Protein AF-A0A7X9KDT6-F1 (afdb_monomer_lite)

Radius of gyration: 14.3 Å; chains: 1; bounding box: 40×20×34 Å

Sequence (61 aa):
MDKMALMGADFSPILGPSGNIEFLFHLRKGGVPPAGLDEAFFGDLVEKAHRELVEVRDKKA

Structure (mmCIF, N/CA/C/O backbone):
data_AF-A0A7X9KDT6-F1
#
_entry.id   AF-A0A7X9KDT6-F1
#
loop_
_atom_site.group_PDB
_atom_site.id
_atom_site.type_symbol
_atom_site.label_atom_id
_atom_site.label_alt_id
_atom_site.label_comp_id
_atom_site.label_asym_id
_atom_site.label_entity_id
_atom_site.label_seq_id
_atom_site.pdbx_PDB_ins_code
_atom_site.Cartn_x
_atom_site.Cartn_y
_atom_site.Cartn_z
_atom_site.occupancy
_atom_site.B_iso_or_equiv
_atom_site.auth_seq_id
_atom_site.auth_comp_id
_atom_site.auth_asym_id
_atom_site.auth_atom_id
_atom_site.pdbx_PDB_model_num
ATOM 1 N N . MET A 1 1 ? 24.615 -9.834 -9.043 1.00 55.56 1 MET A N 1
ATOM 2 C CA . MET A 1 1 ? 23.402 -9.915 -8.203 1.00 55.56 1 MET A CA 1
ATOM 3 C C . MET A 1 1 ? 22.237 -9.459 -9.049 1.00 55.56 1 MET A C 1
ATOM 5 O O . MET A 1 1 ? 22.261 -8.325 -9.512 1.00 55.56 1 MET A O 1
ATOM 9 N N . ASP A 1 2 ? 21.266 -10.331 -9.292 1.00 75.62 2 ASP A N 1
ATOM 10 C CA . ASP A 1 2 ? 20.047 -9.929 -9.996 1.00 75.62 2 ASP A CA 1
ATOM 11 C C . ASP A 1 2 ? 19.233 -9.014 -9.070 1.00 75.62 2 ASP A C 1
ATOM 13 O O . ASP A 1 2 ? 18.991 -9.366 -7.914 1.00 75.62 2 ASP A O 1
ATOM 17 N N . LYS A 1 3 ? 18.856 -7.824 -9.550 1.00 89.44 3 LYS A N 1
ATOM 18 C CA . LYS A 1 3 ? 18.047 -6.862 -8.785 1.00 89.44 3 LYS A CA 1
ATOM 19 C C . LYS A 1 3 ? 16.602 -7.358 -8.674 1.00 89.44 3 LYS A C 1
ATOM 21 O O . LYS A 1 3 ? 16.115 -8.009 -9.593 1.00 89.44 3 LYS A O 1
ATOM 26 N N . MET A 1 4 ? 15.911 -7.037 -7.582 1.00 93.94 4 MET A N 1
ATOM 27 C CA . MET A 1 4 ? 14.462 -7.250 -7.482 1.00 93.94 4 MET A CA 1
ATOM 28 C C . MET A 1 4 ? 13.724 -6.110 -8.196 1.00 93.94 4 MET A C 1
ATOM 30 O O . MET A 1 4 ? 14.064 -4.946 -7.997 1.00 93.94 4 MET A O 1
ATOM 34 N N . ALA A 1 5 ? 12.725 -6.440 -9.009 1.00 94.31 5 ALA A N 1
ATOM 35 C CA . ALA A 1 5 ? 11.774 -5.504 -9.592 1.00 94.31 5 ALA A CA 1
ATOM 36 C C . ALA A 1 5 ? 10.462 -5.550 -8.800 1.00 94.31 5 ALA A C 1
ATOM 38 O O . ALA A 1 5 ? 9.964 -6.632 -8.475 1.00 94.31 5 ALA A O 1
ATOM 39 N N . LEU A 1 6 ? 9.904 -4.381 -8.492 1.00 94.81 6 LEU A N 1
ATOM 40 C CA . LEU A 1 6 ? 8.581 -4.274 -7.892 1.00 94.81 6 LEU A CA 1
ATOM 41 C C . LEU A 1 6 ? 7.524 -4.464 -8.980 1.00 94.81 6 LEU A C 1
ATOM 43 O O . LEU A 1 6 ? 7.511 -3.738 -9.969 1.00 94.81 6 LEU A O 1
ATOM 47 N N . MET A 1 7 ? 6.659 -5.453 -8.795 1.00 96.12 7 MET A N 1
ATOM 48 C CA . MET A 1 7 ? 5.637 -5.845 -9.765 1.00 96.12 7 MET A CA 1
ATOM 49 C C . MET A 1 7 ? 4.231 -5.414 -9.350 1.00 96.12 7 MET A C 1
ATOM 51 O O . MET A 1 7 ? 3.336 -5.385 -10.187 1.00 96.12 7 MET A O 1
ATOM 55 N N . GLY A 1 8 ? 4.030 -5.094 -8.075 1.00 97.19 8 GLY A N 1
ATOM 56 C CA . GLY A 1 8 ? 2.763 -4.605 -7.553 1.00 97.19 8 GLY A CA 1
ATOM 57 C C . GLY A 1 8 ? 2.843 -4.340 -6.058 1.00 97.19 8 GLY A C 1
ATOM 58 O O . GLY A 1 8 ? 3.748 -4.838 -5.380 1.00 97.19 8 GLY A O 1
ATOM 59 N N . ALA A 1 9 ? 1.881 -3.576 -5.560 1.00 98.06 9 ALA A N 1
ATOM 60 C CA . ALA A 1 9 ? 1.687 -3.346 -4.143 1.00 98.06 9 ALA A CA 1
ATOM 61 C C . ALA A 1 9 ? 0.201 -3.382 -3.794 1.00 98.06 9 ALA A C 1
ATOM 63 O O . ALA A 1 9 ? -0.637 -3.009 -4.612 1.00 98.06 9 ALA A O 1
ATOM 64 N N . ASP A 1 10 ? -0.092 -3.810 -2.576 1.00 98.25 10 ASP A N 1
ATOM 65 C CA . ASP A 1 10 ? -1.397 -3.666 -1.940 1.00 98.25 10 ASP A CA 1
ATOM 66 C C . ASP A 1 10 ? -1.199 -3.465 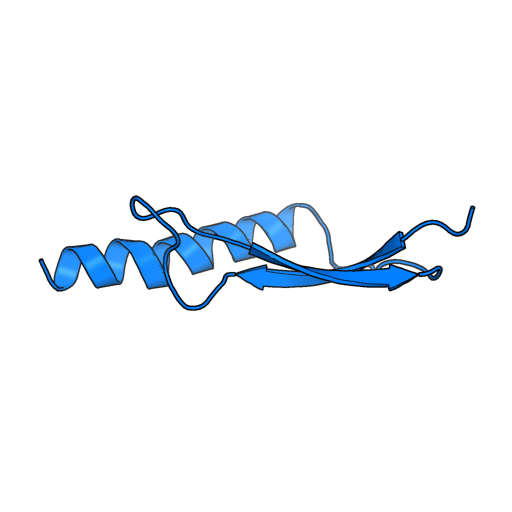-0.424 1.00 98.25 10 ASP A C 1
ATOM 68 O O . ASP A 1 10 ? -0.059 -3.448 0.054 1.00 98.25 10 ASP A O 1
ATOM 72 N N . PHE A 1 11 ? -2.272 -3.329 0.352 1.00 98.25 11 PHE A N 1
ATOM 73 C CA . PHE A 1 11 ? -2.219 -3.373 1.815 1.00 98.25 11 PHE A CA 1
ATOM 74 C C . PHE A 1 11 ? -2.768 -4.694 2.368 1.00 98.25 11 PHE A C 1
ATOM 76 O O . PHE A 1 11 ? -3.580 -5.379 1.748 1.00 98.25 11 PHE A O 1
ATOM 83 N N . SER A 1 12 ? -2.288 -5.083 3.548 1.00 97.44 12 SER A N 1
ATOM 84 C CA . SER A 1 12 ? -2.804 -6.234 4.286 1.00 97.44 12 SER A CA 1
ATOM 85 C C . SER A 1 12 ? -4.271 -5.995 4.662 1.00 97.44 12 SER A C 1
ATOM 87 O O . SER A 1 12 ? -4.590 -4.923 5.174 1.00 97.44 12 SER A O 1
ATOM 89 N N . PRO A 1 13 ? -5.175 -6.978 4.503 1.00 95.62 13 PRO A N 1
ATOM 90 C CA . PRO A 1 13 ? -6.591 -6.809 4.839 1.00 95.62 13 PRO A CA 1
ATOM 91 C C . PRO A 1 13 ? -6.855 -6.712 6.351 1.00 95.62 13 PRO A C 1
ATOM 93 O O . PRO A 1 13 ? -7.990 -6.481 6.766 1.00 95.62 13 PRO A O 1
ATOM 96 N N . ILE A 1 14 ? -5.832 -6.932 7.181 1.00 93.94 14 ILE A N 1
ATOM 97 C CA . ILE A 1 14 ? -5.903 -6.822 8.635 1.00 93.94 14 ILE A CA 1
ATOM 98 C C . ILE A 1 14 ? -4.810 -5.888 9.144 1.00 93.94 14 ILE A C 1
ATOM 100 O O . ILE A 1 14 ? -3.727 -5.797 8.566 1.00 93.94 14 ILE A O 1
ATOM 104 N N . LEU A 1 15 ? -5.096 -5.227 10.264 1.00 95.19 15 LEU A N 1
ATOM 105 C CA . LEU A 1 15 ? -4.093 -4.456 10.983 1.00 95.19 15 LEU A CA 1
ATOM 106 C C . LEU A 1 15 ? -3.074 -5.396 11.634 1.00 95.19 15 LEU A C 1
ATOM 108 O O . LEU A 1 15 ? -3.430 -6.438 12.190 1.00 95.19 15 LEU A O 1
ATOM 112 N N . GLY A 1 16 ? -1.816 -4.980 11.596 1.00 95.06 16 GLY A N 1
ATOM 113 C CA . GLY A 1 16 ? -0.735 -5.594 12.339 1.00 95.06 16 GLY A CA 1
ATOM 114 C C . GLY A 1 16 ? -0.799 -5.289 13.840 1.00 95.06 16 GLY A C 1
ATOM 115 O O . GLY A 1 16 ? -1.729 -4.636 14.339 1.00 95.06 16 GLY A O 1
ATOM 116 N N . PRO A 1 17 ? 0.224 -5.726 14.591 1.00 93.62 17 PRO A N 1
ATOM 117 C CA . PRO A 1 17 ? 0.349 -5.436 16.014 1.00 93.62 17 PRO A CA 1
ATOM 118 C C . PRO A 1 17 ? 0.232 -3.937 16.303 1.00 93.62 17 PRO A C 1
ATOM 120 O O . PRO A 1 17 ? 0.681 -3.104 15.516 1.00 93.62 17 PRO A O 1
ATOM 123 N N . SER A 1 18 ? -0.384 -3.593 17.435 1.00 93.31 18 SER A N 1
ATOM 124 C CA . SER A 1 18 ? -0.636 -2.202 17.851 1.00 93.31 18 SER A CA 1
ATOM 125 C C . SER A 1 18 ? -1.479 -1.373 16.870 1.00 93.31 18 SER A C 1
ATOM 127 O O . SER A 1 18 ? -1.515 -0.151 16.977 1.00 93.31 18 SER A O 1
ATOM 129 N N . GLY A 1 19 ? -2.184 -2.019 15.935 1.00 92.06 19 GLY A N 1
ATOM 130 C CA . GLY A 1 19 ? -3.057 -1.338 14.982 1.00 92.06 19 GLY A CA 1
ATOM 131 C C . GLY A 1 19 ? -2.326 -0.723 13.788 1.00 92.06 19 GLY A C 1
ATOM 132 O O . GLY A 1 19 ? -2.861 0.203 13.182 1.00 92.06 19 GLY A O 1
ATOM 133 N N . ASN A 1 20 ? -1.125 -1.204 13.456 1.00 96.50 20 ASN A N 1
ATOM 134 C CA . ASN A 1 20 ? -0.377 -0.727 12.294 1.00 96.50 20 ASN A CA 1
ATOM 135 C C . ASN A 1 20 ? -1.026 -1.184 10.979 1.00 96.50 20 ASN A C 1
ATOM 137 O O . ASN A 1 20 ? -1.442 -2.333 10.855 1.00 96.50 20 ASN A O 1
ATOM 141 N N . ILE A 1 21 ? -1.069 -0.305 9.977 1.00 97.25 21 ILE A N 1
ATOM 142 C CA . ILE A 1 21 ? -1.339 -0.718 8.594 1.00 97.25 21 ILE A CA 1
ATOM 143 C C . ILE A 1 21 ? -0.064 -1.363 8.043 1.00 97.25 21 ILE A C 1
ATOM 145 O O . ILE A 1 21 ? 1.025 -0.805 8.174 1.00 97.25 21 ILE A O 1
ATOM 149 N N . GLU A 1 22 ? -0.201 -2.529 7.419 1.00 97.94 22 GLU A N 1
ATOM 150 C CA . GLU A 1 22 ? 0.901 -3.254 6.786 1.00 97.94 22 GLU A CA 1
ATOM 151 C C . GLU A 1 22 ? 0.688 -3.325 5.271 1.00 97.94 22 GLU A C 1
ATOM 153 O O . GLU A 1 22 ? -0.448 -3.387 4.801 1.00 97.94 22 GLU A O 1
ATOM 158 N N . PHE A 1 23 ? 1.780 -3.338 4.503 1.00 98.19 23 PHE A N 1
ATOM 159 C CA . PHE A 1 23 ? 1.748 -3.366 3.040 1.00 98.19 23 PHE A CA 1
ATOM 160 C C . PHE A 1 23 ? 2.334 -4.662 2.485 1.00 98.19 23 PHE A C 1
ATOM 162 O O . PHE A 1 23 ? 3.254 -5.252 3.052 1.00 98.19 23 PHE A O 1
ATOM 169 N N . LEU A 1 24 ? 1.800 -5.088 1.346 1.00 98.38 24 LEU A N 1
ATOM 170 C CA . LEU A 1 24 ? 2.193 -6.287 0.624 1.00 98.38 24 LEU A CA 1
ATOM 171 C C . LEU A 1 24 ? 2.851 -5.875 -0.691 1.00 98.38 24 LEU A C 1
ATOM 173 O O . LEU A 1 24 ? 2.222 -5.234 -1.528 1.00 98.38 24 LEU A O 1
ATOM 177 N N . PHE A 1 25 ? 4.106 -6.273 -0.900 1.00 97.31 25 PHE A N 1
ATOM 178 C CA . PHE A 1 25 ? 4.822 -6.019 -2.150 1.00 97.31 25 PHE A CA 1
ATOM 179 C C . PHE A 1 25 ? 5.068 -7.310 -2.923 1.00 97.31 25 PHE A C 1
ATOM 181 O O . PHE A 1 25 ? 5.696 -8.248 -2.432 1.00 97.31 25 PHE A O 1
ATOM 188 N N . HIS A 1 26 ? 4.622 -7.332 -4.177 1.00 97.19 26 HIS A N 1
ATOM 189 C CA . HIS A 1 26 ? 4.955 -8.388 -5.119 1.00 97.19 26 HIS A CA 1
ATOM 190 C C . HIS A 1 26 ? 6.298 -8.057 -5.771 1.00 97.19 26 HIS A C 1
ATOM 192 O O . HIS A 1 26 ? 6.400 -7.147 -6.594 1.00 97.19 26 HIS A O 1
ATOM 198 N N . LEU A 1 27 ? 7.338 -8.805 -5.407 1.00 96.12 27 LEU A N 1
ATOM 199 C CA . LEU A 1 27 ? 8.685 -8.648 -5.950 1.00 96.12 27 LEU A CA 1
ATOM 200 C C . LEU A 1 27 ? 9.013 -9.787 -6.914 1.00 96.12 27 LEU A C 1
ATOM 202 O O . LEU A 1 27 ? 8.718 -10.951 -6.643 1.00 96.12 27 LEU A O 1
ATOM 206 N N . ARG A 1 28 ? 9.696 -9.462 -8.011 1.00 95.19 28 ARG A N 1
ATOM 207 C CA . ARG A 1 28 ? 10.252 -10.439 -8.950 1.00 95.19 28 ARG A CA 1
ATOM 208 C C . ARG A 1 28 ? 11.760 -10.277 -9.036 1.00 95.19 28 ARG A C 1
ATOM 210 O O . ARG A 1 28 ? 12.271 -9.171 -9.156 1.00 95.19 28 ARG A O 1
ATOM 217 N N . LYS A 1 29 ? 12.486 -11.392 -9.015 1.00 95.56 29 LYS A N 1
ATOM 218 C CA . LYS A 1 29 ? 13.926 -11.395 -9.280 1.00 95.56 29 LYS A CA 1
ATOM 219 C C . LYS A 1 29 ? 14.171 -11.090 -10.765 1.00 95.56 29 LYS A C 1
ATOM 221 O O . LYS A 1 29 ? 13.753 -11.862 -11.627 1.00 95.56 29 LYS A O 1
ATOM 226 N N . GLY A 1 30 ? 14.849 -9.981 -11.051 1.00 90.38 30 GLY A N 1
ATOM 227 C CA . GLY A 1 30 ? 14.985 -9.415 -12.394 1.00 90.38 30 GLY A CA 1
ATOM 228 C C . GLY A 1 30 ? 13.676 -8.825 -12.940 1.00 90.38 30 GLY A C 1
ATOM 229 O O . GLY A 1 30 ? 12.608 -8.979 -12.352 1.00 90.38 30 GLY A O 1
ATOM 230 N N . GLY A 1 31 ? 13.753 -8.166 -14.099 1.00 88.38 31 GLY A N 1
ATOM 231 C CA . GLY A 1 31 ? 12.599 -7.572 -14.787 1.00 88.38 31 GLY A CA 1
ATOM 232 C C . GLY A 1 31 ? 12.542 -6.044 -14.715 1.00 88.38 31 GLY A C 1
ATOM 233 O O . GLY A 1 31 ? 13.424 -5.401 -14.148 1.00 88.38 31 GLY A O 1
ATOM 234 N N . VAL A 1 32 ? 11.505 -5.477 -15.335 1.00 89.44 32 VAL A N 1
ATOM 235 C CA . VAL A 1 32 ? 11.225 -4.034 -15.364 1.00 89.44 32 VAL A CA 1
ATOM 236 C C . VAL A 1 32 ? 9.926 -3.790 -14.590 1.00 89.44 32 VAL A C 1
ATOM 238 O O . VAL A 1 32 ? 8.941 -4.477 -14.882 1.00 89.44 32 VAL A O 1
ATOM 241 N N . PRO A 1 33 ? 9.907 -2.867 -13.610 1.00 90.06 33 PRO A N 1
ATOM 242 C CA . PRO A 1 33 ? 8.682 -2.494 -12.913 1.00 90.06 33 PRO A CA 1
ATOM 243 C C . PRO A 1 33 ? 7.597 -2.007 -13.886 1.00 90.06 33 PRO A C 1
ATOM 245 O O . PRO A 1 33 ? 7.924 -1.364 -14.888 1.00 90.06 33 PRO A O 1
ATOM 248 N N . PRO A 1 34 ? 6.310 -2.273 -13.613 1.00 91.75 34 PRO A N 1
ATOM 249 C CA . PRO A 1 34 ? 5.216 -1.663 -14.357 1.00 91.75 34 PRO A CA 1
ATOM 250 C C . PRO A 1 34 ? 5.294 -0.132 -14.309 1.00 91.75 34 PRO A C 1
ATOM 252 O O . PRO A 1 34 ? 5.561 0.444 -13.257 1.00 91.75 34 PRO A O 1
ATOM 255 N N . ALA A 1 35 ? 5.004 0.529 -15.433 1.00 86.81 35 ALA A N 1
ATOM 256 C CA . ALA A 1 35 ? 5.096 1.988 -15.549 1.00 86.81 35 ALA A CA 1
ATOM 257 C C . ALA A 1 35 ? 4.148 2.763 -14.608 1.00 86.81 35 ALA A C 1
ATOM 259 O O . ALA A 1 35 ? 4.394 3.932 -14.350 1.00 86.81 35 ALA A O 1
ATOM 260 N N . GLY A 1 36 ? 3.087 2.122 -14.105 1.00 88.12 36 GLY A N 1
ATOM 261 C CA . GLY A 1 36 ? 2.080 2.737 -13.229 1.00 88.12 36 GLY A CA 1
ATOM 262 C C . GLY A 1 36 ? 2.309 2.543 -11.728 1.00 88.12 36 GLY A C 1
ATOM 263 O O . GLY A 1 36 ? 1.402 2.815 -10.955 1.00 88.12 36 GLY A O 1
ATOM 264 N N . LEU A 1 37 ? 3.469 2.030 -11.304 1.00 92.38 37 LEU A N 1
ATOM 265 C CA . LEU A 1 37 ? 3.855 2.008 -9.886 1.00 92.38 37 LEU A CA 1
ATOM 266 C C . LEU A 1 37 ? 4.643 3.274 -9.544 1.00 92.38 37 LEU A C 1
ATOM 268 O O . LEU A 1 37 ? 5.845 3.221 -9.276 1.00 92.38 37 LEU A O 1
ATOM 272 N N . ASP A 1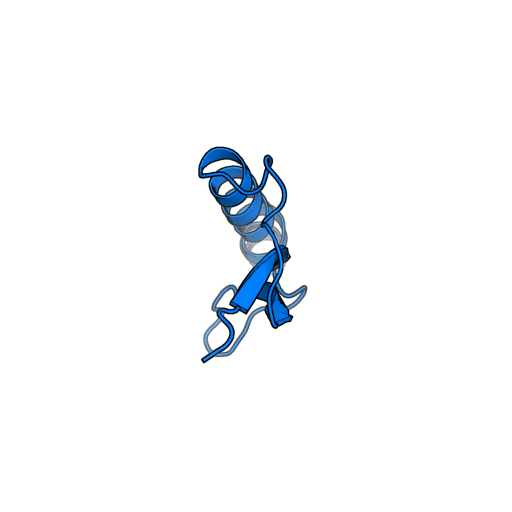 38 ? 3.964 4.412 -9.623 1.00 94.00 38 ASP A N 1
ATOM 273 C CA . ASP A 1 38 ? 4.506 5.735 -9.329 1.00 94.00 38 ASP A CA 1
ATOM 274 C C . ASP A 1 38 ? 4.017 6.267 -7.971 1.00 94.00 38 ASP A C 1
ATOM 276 O O . ASP A 1 38 ? 3.311 5.592 -7.222 1.00 94.00 38 ASP A O 1
ATOM 280 N N . GLU A 1 39 ? 4.438 7.482 -7.621 1.00 94.75 39 GLU A N 1
ATOM 281 C CA . GLU A 1 39 ? 4.085 8.119 -6.349 1.00 94.75 39 GLU A CA 1
ATOM 282 C C . GLU A 1 39 ? 2.570 8.306 -6.179 1.00 94.75 39 GLU A C 1
ATOM 284 O O . GLU A 1 39 ? 2.061 8.112 -5.075 1.00 94.75 39 GLU A O 1
ATOM 289 N N . ALA A 1 40 ? 1.844 8.605 -7.262 1.00 97.00 40 ALA A N 1
ATOM 290 C CA . ALA A 1 40 ? 0.392 8.760 -7.225 1.00 97.00 40 ALA A CA 1
ATOM 291 C C . ALA A 1 40 ? -0.294 7.437 -6.862 1.00 97.00 40 ALA A C 1
ATOM 293 O O . ALA A 1 40 ? -1.132 7.405 -5.964 1.00 97.00 40 ALA A O 1
ATOM 294 N N . PHE A 1 41 ? 0.134 6.329 -7.475 1.00 97.31 41 PHE A N 1
ATOM 295 C CA . PHE A 1 41 ? -0.358 4.999 -7.127 1.00 97.31 41 PHE A CA 1
ATOM 296 C C . PHE A 1 41 ? -0.133 4.655 -5.643 1.00 97.31 41 PHE A C 1
ATOM 298 O O . PHE A 1 41 ? -1.033 4.125 -4.988 1.00 97.31 41 PHE A O 1
ATOM 305 N N . PHE A 1 42 ? 1.047 4.955 -5.085 1.00 97.62 42 PHE A N 1
ATOM 306 C CA . PHE A 1 42 ? 1.302 4.701 -3.661 1.00 97.62 42 PHE A CA 1
ATOM 307 C C . PHE A 1 42 ? 0.486 5.617 -2.746 1.00 97.62 42 PHE A C 1
ATOM 309 O O . PHE A 1 42 ? 0.036 5.155 -1.697 1.00 97.62 42 PHE A O 1
ATOM 316 N N . GLY A 1 43 ? 0.267 6.874 -3.138 1.00 98.19 43 GLY A N 1
ATOM 317 C CA . GLY A 1 43 ? -0.633 7.788 -2.436 1.00 98.19 43 GLY A CA 1
ATOM 318 C C . GLY A 1 43 ? -2.045 7.213 -2.334 1.00 98.19 43 GLY A C 1
ATOM 319 O O . GLY A 1 43 ? -2.543 7.001 -1.226 1.00 98.19 43 GLY A O 1
ATOM 320 N N . ASP A 1 44 ? -2.632 6.840 -3.474 1.00 98.25 44 ASP A N 1
ATOM 321 C CA . ASP A 1 44 ? -3.964 6.228 -3.548 1.00 98.25 44 ASP A CA 1
ATOM 322 C C . ASP A 1 44 ? -4.053 4.935 -2.719 1.00 98.25 44 ASP A C 1
ATOM 324 O O . ASP A 1 44 ? -5.058 4.673 -2.046 1.00 98.25 44 ASP A O 1
ATOM 328 N N . LEU A 1 45 ? -2.995 4.116 -2.741 1.00 98.25 45 LEU A N 1
ATOM 329 C CA . LEU A 1 45 ? -2.922 2.873 -1.977 1.00 98.25 45 LEU A CA 1
ATOM 330 C C . LEU A 1 45 ? -2.961 3.127 -0.463 1.00 98.25 45 LEU A C 1
ATOM 332 O O . LEU A 1 45 ? -3.711 2.465 0.259 1.00 98.25 45 LEU A O 1
ATOM 336 N N . VAL A 1 46 ? -2.164 4.083 0.018 1.00 97.94 46 VAL A N 1
ATOM 337 C CA . VAL A 1 46 ? -2.109 4.458 1.438 1.00 97.94 46 VAL A CA 1
ATOM 338 C C . VAL A 1 46 ? -3.446 5.051 1.883 1.00 97.94 46 VAL A C 1
ATOM 340 O O . VAL A 1 46 ? -3.985 4.641 2.913 1.00 97.94 46 VAL A O 1
ATOM 343 N N . GLU A 1 47 ? -4.029 5.956 1.095 1.00 98.00 47 GLU A N 1
ATOM 344 C CA . GLU A 1 47 ? -5.340 6.543 1.389 1.00 98.00 47 GLU A CA 1
ATOM 345 C C . GLU A 1 47 ? -6.441 5.481 1.468 1.00 98.00 47 GLU A C 1
ATOM 347 O O . GLU A 1 47 ? -7.271 5.491 2.385 1.00 98.00 47 GLU A O 1
ATOM 352 N N . LYS A 1 48 ? -6.440 4.521 0.536 1.00 97.69 48 LYS A N 1
ATOM 353 C CA . LYS A 1 48 ? -7.384 3.401 0.549 1.00 97.69 48 LYS A CA 1
ATOM 354 C C . LYS A 1 48 ? -7.236 2.550 1.814 1.00 97.69 48 LYS A C 1
ATOM 356 O O . LYS A 1 48 ? -8.251 2.243 2.439 1.00 97.69 48 LYS A O 1
ATOM 361 N N . ALA A 1 49 ? -6.008 2.232 2.227 1.00 97.38 49 ALA A N 1
ATOM 362 C CA . ALA A 1 49 ? -5.753 1.456 3.440 1.00 97.38 49 ALA A CA 1
ATOM 363 C C . ALA A 1 49 ? -6.278 2.161 4.703 1.00 97.38 49 ALA A C 1
ATOM 365 O O . ALA A 1 49 ? -6.938 1.540 5.539 1.00 97.38 49 ALA A O 1
ATOM 366 N N . HIS A 1 50 ? -6.045 3.473 4.825 1.00 96.44 50 HIS A N 1
ATOM 367 C CA . HIS A 1 50 ? -6.557 4.272 5.941 1.00 96.44 50 HIS A CA 1
ATOM 36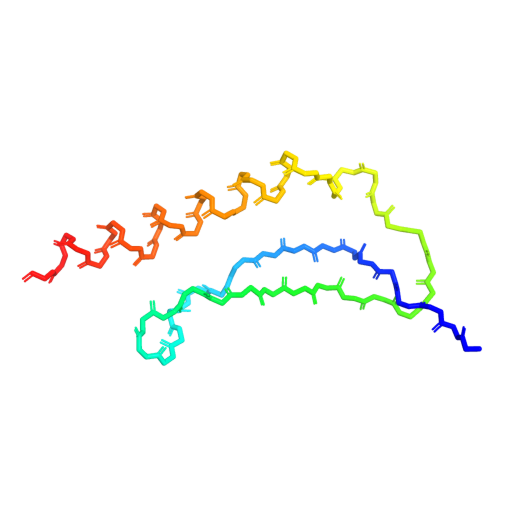8 C C . HIS A 1 50 ? -8.087 4.265 6.005 1.00 96.44 50 HIS A C 1
ATOM 370 O O . HIS A 1 50 ? -8.662 3.994 7.064 1.00 96.44 50 HIS A O 1
ATOM 376 N N . ARG A 1 51 ? -8.750 4.503 4.870 1.00 95.19 51 ARG A N 1
ATOM 377 C CA . ARG A 1 51 ? -10.214 4.511 4.781 1.00 95.19 51 ARG A CA 1
ATOM 378 C C . ARG A 1 51 ? -10.825 3.158 5.155 1.00 95.19 51 ARG A C 1
ATOM 380 O O . ARG A 1 51 ? -11.829 3.105 5.860 1.00 95.19 51 ARG A O 1
ATOM 387 N N . GLU A 1 52 ? -10.241 2.057 4.692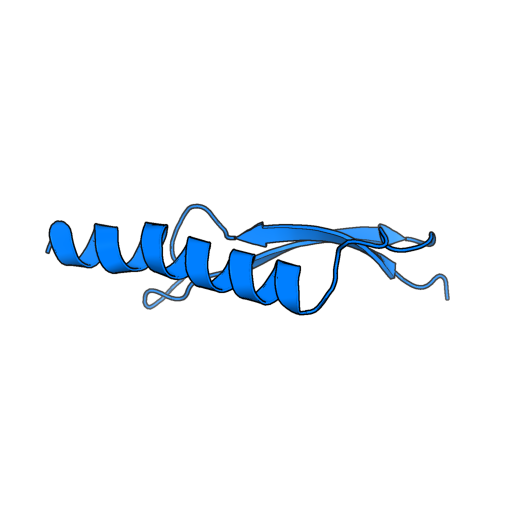 1.00 94.94 52 GLU A N 1
ATOM 388 C CA . GLU A 1 52 ? -10.817 0.721 4.894 1.00 94.94 52 GLU A CA 1
ATOM 389 C C . GLU A 1 52 ? -10.504 0.114 6.265 1.00 94.94 52 GLU A C 1
ATOM 391 O O . GLU A 1 52 ? -11.340 -0.609 6.807 1.00 94.94 52 GLU A O 1
ATOM 396 N N . LEU A 1 53 ? -9.341 0.406 6.853 1.00 92.19 53 LEU A N 1
ATOM 397 C CA . LEU A 1 53 ? -8.904 -0.252 8.089 1.00 92.19 53 LEU A CA 1
ATOM 398 C C . LEU A 1 53 ? -9.050 0.619 9.339 1.00 92.19 53 LEU A C 1
ATOM 400 O O . LEU A 1 53 ? -9.307 0.088 10.419 1.00 92.19 53 LEU A O 1
ATOM 404 N N . VAL A 1 54 ? -8.906 1.941 9.219 1.00 83.62 54 VAL A N 1
ATOM 405 C CA . VAL A 1 54 ? -8.945 2.854 10.375 1.00 83.62 54 VAL A CA 1
ATOM 406 C C . VAL A 1 54 ? -10.349 3.408 10.569 1.00 83.62 54 VAL A C 1
ATOM 408 O O . VAL A 1 54 ? -10.933 3.213 11.632 1.00 83.62 54 VAL A O 1
ATOM 411 N N . GLU A 1 55 ? -10.956 3.994 9.533 1.00 79.31 55 GLU A N 1
ATOM 412 C CA . GLU A 1 55 ? -12.307 4.562 9.669 1.00 79.31 55 GLU A CA 1
ATOM 413 C C . GLU A 1 55 ? -13.366 3.492 9.979 1.00 79.31 55 GLU A C 1
ATOM 415 O O . GLU A 1 55 ? -14.332 3.746 10.698 1.00 79.31 55 GLU A O 1
ATOM 420 N N . VAL A 1 56 ? -13.205 2.274 9.448 1.00 67.44 56 VAL A N 1
ATOM 421 C CA . VAL A 1 56 ? -14.114 1.151 9.736 1.00 67.44 56 VAL A CA 1
ATOM 422 C C . VAL A 1 56 ? -13.950 0.653 11.168 1.00 67.44 56 VAL A C 1
ATOM 424 O O . VAL A 1 56 ? -14.942 0.274 11.793 1.00 67.44 56 VAL A O 1
ATOM 427 N N . ARG A 1 57 ? -12.723 0.650 11.701 1.00 71.12 57 ARG A N 1
ATOM 428 C CA . ARG A 1 57 ? -12.469 0.299 13.101 1.00 71.12 57 ARG A CA 1
ATOM 429 C C . ARG A 1 57 ? -13.112 1.320 14.030 1.00 71.12 57 ARG A C 1
ATOM 431 O O . ARG A 1 57 ? -13.820 0.924 14.948 1.00 71.12 57 ARG A O 1
ATOM 438 N N . ASP A 1 58 ? -12.917 2.604 13.758 1.00 69.12 58 ASP A N 1
ATOM 439 C CA . ASP A 1 58 ? -13.412 3.681 14.616 1.00 69.12 58 ASP A CA 1
ATOM 440 C C . ASP A 1 58 ? -14.953 3.773 14.605 1.00 69.12 58 ASP A C 1
ATOM 442 O O . ASP A 1 58 ? -15.548 4.234 15.569 1.00 69.12 58 ASP A O 1
ATOM 446 N N . LYS A 1 59 ? -15.626 3.257 13.564 1.00 63.06 59 LYS A N 1
ATOM 447 C CA . LYS A 1 59 ? -17.097 3.093 13.526 1.00 63.06 59 LYS A CA 1
ATOM 448 C C . LYS A 1 59 ? -17.624 1.886 14.314 1.00 63.06 59 LYS A C 1
ATOM 450 O O . LYS A 1 59 ? -18.836 1.762 14.479 1.00 63.06 59 LYS A O 1
ATOM 455 N N . LYS A 1 60 ? -16.753 0.957 14.718 1.00 58.97 60 LYS A N 1
ATOM 456 C CA . LYS A 1 60 ? -17.104 -0.266 15.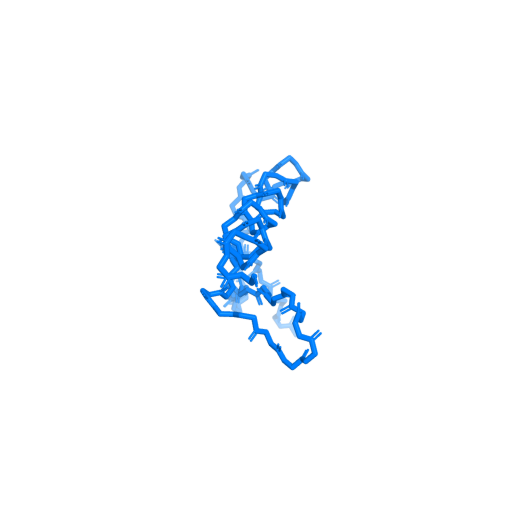463 1.00 58.97 60 LYS A CA 1
ATOM 457 C C . LYS A 1 60 ? -16.691 -0.218 16.940 1.00 58.97 60 LYS A C 1
ATOM 459 O O . LYS A 1 60 ? -17.011 -1.164 17.659 1.00 58.97 60 LYS A O 1
ATOM 464 N N . ALA A 1 61 ? -15.963 0.819 17.350 1.00 52.3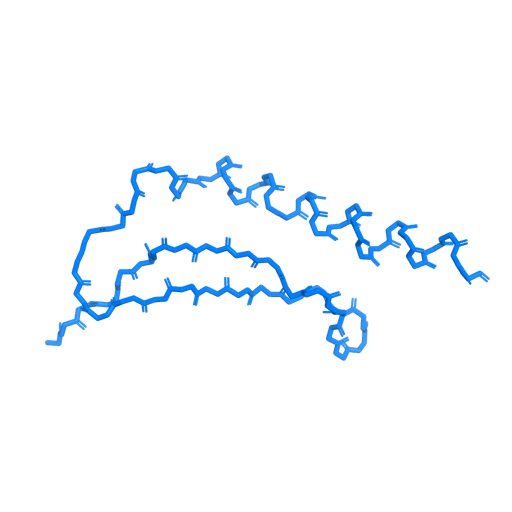8 61 ALA A N 1
ATOM 465 C CA . ALA A 1 61 ? -15.562 1.088 18.730 1.00 52.38 61 ALA A CA 1
ATOM 466 C C . ALA A 1 61 ? -16.603 1.970 19.432 1.00 52.38 61 ALA A C 1
ATOM 468 O O . ALA A 1 61 ? -16.789 1.770 20.652 1.00 52.38 61 ALA A O 1
#

Foldseek 3Di:
DQDKEFADKAWDLAADPPRHIGMDTDIDRHDYYDPPPDPVVVVVRVVVSCVNRPVVVVVVD

pLDDT: mean 90.57, std 11.25, range [52.38, 98.38]

Secondary structure (DSSP, 8-state):
-PPEEEEEEEE-SS--GGG---EEEEEEEBS---TT-SHHHHHHHHHHHHHHHTHHHHTT-